Protein AF-A0A2W4M561-F1 (afdb_monomer_lite)

Structure 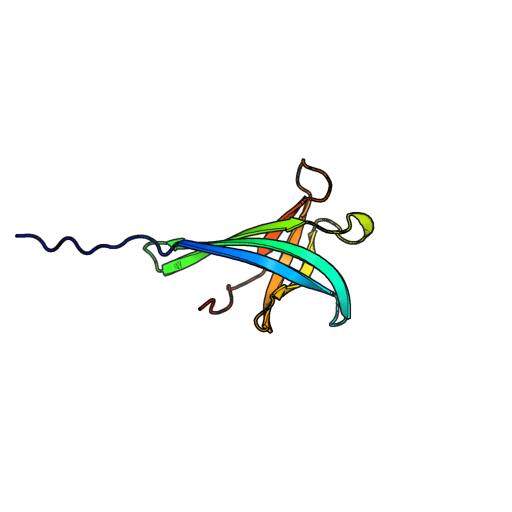(mmCIF, N/CA/C/O backbone):
data_AF-A0A2W4M561-F1
#
_entry.id   AF-A0A2W4M561-F1
#
loop_
_atom_site.group_PDB
_atom_site.id
_atom_site.type_symbol
_atom_site.label_atom_id
_atom_site.label_alt_id
_atom_site.label_comp_id
_atom_site.label_asym_id
_atom_site.label_entity_id
_atom_site.label_seq_id
_atom_site.pdbx_PDB_ins_code
_atom_site.Cartn_x
_atom_site.Cartn_y
_atom_site.Cartn_z
_atom_site.occupancy
_atom_site.B_iso_or_equiv
_atom_site.auth_seq_id
_atom_site.auth_comp_id
_atom_site.auth_asym_id
_atom_site.auth_atom_id
_atom_site.pdbx_PDB_model_num
ATOM 1 N N . MET A 1 1 ? 8.725 -11.057 44.180 1.00 35.22 1 MET A N 1
ATOM 2 C CA . MET A 1 1 ? 8.070 -11.647 42.993 1.00 35.22 1 MET A CA 1
ATOM 3 C C . MET A 1 1 ? 7.633 -10.486 42.104 1.00 35.22 1 MET A C 1
ATOM 5 O O . MET A 1 1 ? 6.619 -9.871 42.386 1.00 35.22 1 MET A O 1
ATOM 9 N N . ILE A 1 2 ? 8.470 -10.070 41.148 1.00 34.59 2 ILE A N 1
ATOM 10 C CA . ILE A 1 2 ? 8.172 -8.923 40.272 1.00 34.59 2 ILE A CA 1
ATOM 11 C C . ILE A 1 2 ? 7.424 -9.470 39.059 1.00 34.59 2 ILE A C 1
ATOM 13 O O . ILE A 1 2 ? 7.941 -10.342 38.357 1.00 34.59 2 ILE A O 1
ATOM 17 N N . ALA A 1 3 ? 6.192 -9.004 38.861 1.00 40.38 3 ALA A N 1
ATOM 18 C CA . ALA A 1 3 ? 5.370 -9.350 37.714 1.00 40.38 3 ALA A CA 1
ATOM 19 C C . ALA A 1 3 ? 6.131 -9.006 36.427 1.00 40.38 3 ALA A C 1
ATOM 21 O O . ALA A 1 3 ? 6.417 -7.843 36.149 1.00 40.38 3 ALA A O 1
ATOM 22 N N . ARG A 1 4 ? 6.481 -10.029 35.642 1.00 41.31 4 ARG A N 1
ATOM 23 C CA . ARG A 1 4 ? 6.990 -9.855 34.282 1.00 41.31 4 ARG A CA 1
ATOM 24 C C . ARG A 1 4 ? 5.826 -9.375 33.419 1.00 41.31 4 ARG A C 1
ATOM 26 O O . ARG A 1 4 ? 5.109 -10.184 32.836 1.00 41.31 4 ARG A O 1
ATOM 33 N N . GLN A 1 5 ? 5.607 -8.064 33.382 1.00 39.22 5 GLN A N 1
ATOM 34 C CA . GLN A 1 5 ? 4.738 -7.442 32.391 1.00 39.22 5 GLN A CA 1
ATOM 35 C C . GLN A 1 5 ? 5.354 -7.731 31.019 1.00 39.22 5 GLN A C 1
ATOM 37 O O . GLN A 1 5 ? 6.436 -7.259 30.677 1.00 39.22 5 GLN A O 1
ATOM 42 N N . ARG A 1 6 ? 4.693 -8.606 30.267 1.00 44.84 6 ARG A N 1
ATOM 43 C CA . ARG A 1 6 ? 5.075 -9.020 28.920 1.00 44.84 6 ARG A CA 1
ATOM 44 C C . ARG A 1 6 ? 4.760 -7.871 27.957 1.00 44.84 6 ARG A C 1
ATOM 46 O O . ARG A 1 6 ? 3.747 -7.905 27.272 1.00 44.84 6 ARG A O 1
ATOM 53 N N . LEU A 1 7 ? 5.590 -6.832 27.941 1.00 43.22 7 LEU A N 1
ATOM 54 C CA . LEU A 1 7 ? 5.527 -5.759 26.946 1.00 43.22 7 LEU A CA 1
ATOM 55 C C . LEU A 1 7 ? 6.311 -6.205 25.708 1.00 43.22 7 LEU A C 1
ATOM 57 O O . LEU A 1 7 ? 7.427 -5.762 25.460 1.00 43.22 7 LEU A O 1
ATOM 61 N N . SER A 1 8 ? 5.761 -7.165 24.967 1.00 49.62 8 SER A N 1
ATOM 62 C CA . SER A 1 8 ? 6.270 -7.465 23.629 1.00 49.62 8 SER A CA 1
ATOM 63 C C . SER A 1 8 ? 5.728 -6.403 22.664 1.00 49.62 8 SER A C 1
ATOM 65 O O . SER A 1 8 ? 4.517 -6.171 22.687 1.00 49.62 8 SER A O 1
ATOM 67 N N . PRO A 1 9 ? 6.565 -5.760 21.827 1.00 56.69 9 PRO A N 1
ATOM 68 C CA . PRO A 1 9 ? 6.071 -4.898 20.758 1.00 56.69 9 PRO A CA 1
ATOM 69 C C . PRO A 1 9 ? 5.101 -5.706 19.893 1.00 56.69 9 PRO A C 1
ATOM 71 O O . PRO A 1 9 ? 5.397 -6.837 19.501 1.00 56.69 9 PRO A O 1
ATOM 74 N N . ALA A 1 10 ? 3.913 -5.157 19.645 1.00 65.00 10 ALA A N 1
ATOM 75 C CA . ALA A 1 10 ? 2.950 -5.798 18.765 1.00 65.00 10 ALA A CA 1
ATOM 76 C C . ALA A 1 10 ? 3.505 -5.736 17.336 1.00 65.00 10 ALA A C 1
ATOM 78 O O . ALA A 1 10 ? 3.613 -4.652 16.756 1.00 65.00 10 ALA A O 1
ATOM 79 N N . PHE A 1 11 ? 3.899 -6.897 16.813 1.00 72.56 11 PHE A N 1
ATOM 80 C CA . PHE A 1 11 ? 4.320 -7.093 15.431 1.00 72.56 11 PHE A CA 1
ATOM 81 C C . PHE A 1 11 ? 3.176 -7.730 14.651 1.00 72.56 11 PHE A C 1
ATOM 83 O O . PHE A 1 11 ? 2.665 -8.784 15.038 1.00 72.56 11 PHE A O 1
ATOM 90 N N . HIS A 1 12 ? 2.801 -7.107 13.539 1.00 75.12 12 HIS A N 1
ATOM 91 C CA . HIS A 1 12 ? 1.814 -7.665 12.627 1.00 75.12 12 HIS A CA 1
ATOM 92 C C . HIS A 1 12 ? 2.332 -7.619 11.194 1.00 75.12 12 HIS A C 1
ATOM 94 O O . HIS A 1 12 ? 2.630 -6.544 10.677 1.00 75.12 12 HIS A O 1
ATOM 100 N N . CYS A 1 13 ? 2.390 -8.785 10.552 1.00 80.19 13 CYS A N 1
ATOM 101 C CA . CYS A 1 13 ? 2.687 -8.913 9.132 1.00 80.19 13 CYS A CA 1
ATOM 102 C C . CYS A 1 13 ? 1.386 -9.135 8.350 1.00 80.19 13 CYS A C 1
ATOM 104 O O . CYS A 1 13 ? 0.588 -10.014 8.686 1.00 80.19 13 CYS A O 1
ATOM 106 N N . TYR A 1 14 ? 1.178 -8.336 7.309 1.00 81.50 14 TYR A N 1
ATOM 107 C CA . TYR A 1 14 ? 0.046 -8.419 6.398 1.00 81.50 14 TYR A CA 1
ATOM 108 C C . TYR A 1 14 ? 0.557 -8.625 4.985 1.00 81.50 14 TYR A C 1
ATOM 110 O O . TYR A 1 14 ? 1.204 -7.750 4.416 1.00 81.50 14 TYR A O 1
ATOM 118 N N . GLU A 1 15 ? 0.183 -9.743 4.386 1.00 87.94 15 GLU A N 1
ATOM 119 C CA . GLU A 1 15 ? 0.485 -10.038 2.993 1.00 87.94 15 GLU A CA 1
ATOM 120 C C . GLU A 1 15 ? -0.811 -10.203 2.208 1.00 87.94 15 GLU A C 1
ATOM 122 O O . GLU A 1 15 ? -1.833 -10.669 2.726 1.00 87.94 15 GLU A O 1
ATOM 127 N N . GLY A 1 16 ? -0.805 -9.784 0.948 1.00 89.19 16 GLY A N 1
ATOM 128 C CA . GLY A 1 16 ? -1.983 -9.944 0.113 1.00 89.19 16 GLY A CA 1
ATOM 129 C C . GLY A 1 16 ? -1.910 -9.203 -1.204 1.00 89.19 16 GLY A C 1
ATOM 130 O O . GLY A 1 16 ? -0.860 -8.747 -1.637 1.00 89.19 16 GLY A O 1
ATOM 131 N N . ARG A 1 17 ? -3.070 -9.093 -1.853 1.00 91.19 17 ARG A N 1
ATOM 132 C CA . ARG A 1 17 ? -3.246 -8.276 -3.054 1.00 91.19 17 ARG A CA 1
ATOM 133 C C . ARG A 1 17 ? -3.994 -7.004 -2.700 1.00 91.19 17 ARG A C 1
ATOM 135 O O . ARG A 1 17 ? -4.998 -7.066 -1.990 1.00 91.19 17 ARG A O 1
ATOM 142 N N . GLY A 1 18 ? -3.512 -5.881 -3.204 1.00 90.25 18 GLY A N 1
ATOM 143 C CA . GLY A 1 18 ? -4.108 -4.567 -3.039 1.00 90.25 18 GLY A CA 1
ATOM 144 C C . GLY A 1 18 ? -4.287 -3.864 -4.376 1.00 90.25 18 GLY A C 1
ATOM 145 O O . GLY A 1 18 ? -3.876 -4.357 -5.429 1.00 90.25 18 GLY A O 1
ATOM 146 N N . GLN A 1 19 ? -4.915 -2.702 -4.319 1.00 91.75 19 GLN A N 1
ATOM 147 C CA . GLN A 1 19 ? -5.062 -1.802 -5.453 1.00 91.75 19 GLN A CA 1
ATOM 148 C C . GLN A 1 19 ? -4.323 -0.514 -5.136 1.00 91.75 19 GLN A C 1
ATOM 150 O O . GLN A 1 19 ? -4.492 0.034 -4.049 1.00 91.75 19 GLN A O 1
ATOM 155 N N . LEU A 1 20 ? -3.531 -0.025 -6.079 1.00 89.94 20 LEU A N 1
ATOM 156 C CA . LEU A 1 20 ? -3.032 1.339 -6.036 1.00 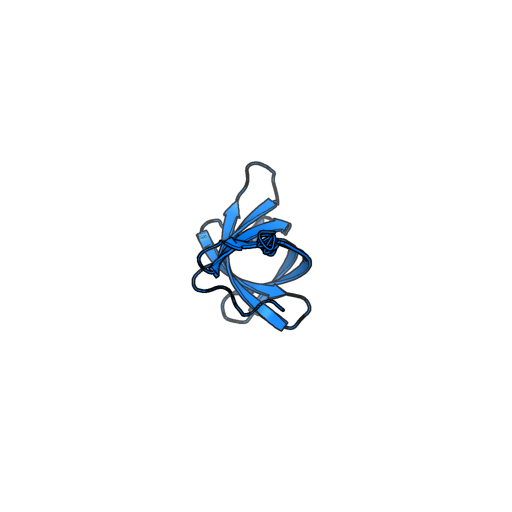89.94 20 LEU A CA 1
ATOM 157 C C . LEU A 1 20 ? -4.026 2.230 -6.753 1.00 89.94 20 LEU A C 1
ATOM 159 O O . LEU A 1 20 ? -4.455 1.924 -7.870 1.00 89.94 20 LEU A O 1
ATOM 163 N N . LEU A 1 21 ? -4.396 3.314 -6.087 1.00 90.88 21 LEU A N 1
ATOM 164 C CA . LEU A 1 21 ? -5.268 4.327 -6.635 1.00 90.88 21 LEU A CA 1
ATOM 165 C C . LEU A 1 21 ? -4.527 5.650 -6.759 1.00 90.88 21 LEU A C 1
ATOM 167 O O . LEU A 1 21 ? -3.779 6.043 -5.862 1.00 90.88 21 LEU A O 1
ATOM 171 N N . GLN A 1 22 ? -4.805 6.359 -7.844 1.00 88.25 22 GLN A N 1
ATOM 172 C CA . GLN A 1 22 ? -4.377 7.732 -8.068 1.00 88.25 22 GLN A CA 1
ATOM 173 C C . GLN A 1 22 ? -5.614 8.538 -8.456 1.00 88.25 22 GLN A C 1
ATOM 175 O O . GLN A 1 22 ? -6.378 8.119 -9.325 1.00 88.25 22 GLN A O 1
ATOM 180 N N . ASN A 1 23 ? -5.868 9.654 -7.767 1.00 87.69 23 ASN A N 1
ATOM 181 C CA . ASN A 1 23 ? -7.071 10.475 -7.972 1.00 87.69 23 ASN A CA 1
ATOM 182 C C . ASN A 1 23 ? -8.393 9.672 -7.915 1.00 87.69 23 ASN A C 1
ATOM 184 O O . ASN A 1 23 ? -9.341 9.961 -8.635 1.00 87.69 23 ASN A O 1
ATOM 188 N N . GLY A 1 24 ? -8.449 8.627 -7.079 1.00 86.62 24 GLY A N 1
ATOM 189 C CA . GLY A 1 24 ? -9.630 7.769 -6.912 1.00 86.62 24 GLY A CA 1
ATOM 190 C C . GLY A 1 24 ? -9.801 6.658 -7.957 1.00 86.62 24 GLY A C 1
ATOM 191 O O . GLY A 1 24 ? -10.686 5.818 -7.792 1.00 86.62 24 GLY A O 1
ATOM 192 N N . LEU A 1 25 ? -8.945 6.592 -8.979 1.00 89.81 25 LEU A N 1
ATOM 193 C CA . LEU A 1 25 ? -8.971 5.550 -10.008 1.00 89.81 25 LEU A CA 1
ATOM 194 C C . LEU A 1 25 ? -7.957 4.453 -9.700 1.00 89.81 25 LEU A C 1
ATOM 196 O O . LEU A 1 25 ? -6.837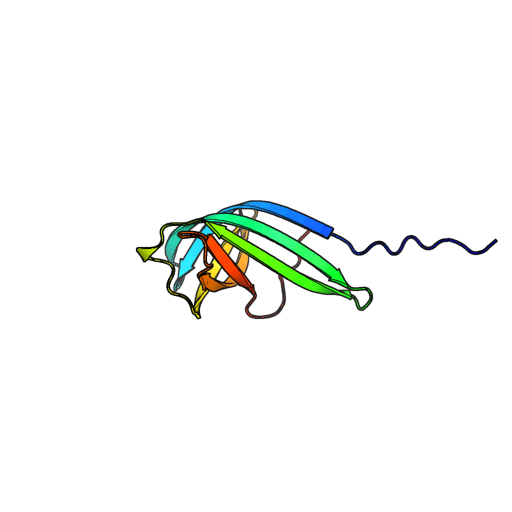 4.748 -9.294 1.00 89.81 25 LEU A O 1
ATOM 200 N N . VAL A 1 26 ? -8.336 3.190 -9.914 1.00 90.56 26 VAL A N 1
ATOM 201 C CA . VAL A 1 26 ? -7.414 2.052 -9.786 1.00 90.56 26 VAL A CA 1
ATOM 202 C C . VAL A 1 26 ? -6.425 2.091 -10.945 1.00 90.56 26 VAL A C 1
ATOM 204 O O . VAL A 1 26 ? -6.819 1.909 -12.094 1.00 90.56 26 VAL A O 1
ATOM 207 N N . VAL A 1 27 ? -5.148 2.308 -10.635 1.00 89.25 27 VAL A N 1
ATOM 208 C CA . VAL A 1 27 ? -4.068 2.357 -11.632 1.00 89.25 27 VAL A CA 1
ATOM 209 C C . VAL A 1 27 ? -3.312 1.038 -11.721 1.00 89.25 27 VAL A C 1
ATOM 211 O O . VAL A 1 27 ? -2.877 0.660 -12.800 1.00 89.25 27 VAL A O 1
ATOM 214 N N . ALA A 1 28 ? -3.196 0.293 -10.617 1.00 88.00 28 ALA A N 1
ATOM 215 C CA . ALA A 1 28 ? -2.519 -1.000 -10.606 1.00 88.00 28 ALA A CA 1
ATOM 216 C C . ALA A 1 28 ? -3.100 -1.947 -9.553 1.00 88.00 28 ALA A C 1
ATOM 218 O O . ALA A 1 28 ? -3.587 -1.525 -8.503 1.00 88.00 28 ALA A O 1
ATOM 219 N N . THR A 1 29 ? -2.985 -3.248 -9.817 1.00 89.81 29 THR A N 1
ATOM 220 C CA . THR A 1 29 ? -3.104 -4.284 -8.784 1.00 89.81 29 THR A CA 1
ATOM 221 C C . THR A 1 29 ? -1.701 -4.693 -8.365 1.00 89.81 29 THR A C 1
ATOM 223 O O . THR A 1 29 ? -0.868 -4.985 -9.222 1.00 89.81 29 THR A O 1
ATOM 226 N N . VAL A 1 30 ? -1.446 -4.714 -7.060 1.00 88.81 30 VAL A N 1
ATOM 227 C CA . VAL A 1 30 ? -0.132 -5.035 -6.494 1.00 88.81 30 VAL A CA 1
ATOM 228 C C . VAL A 1 30 ? -0.239 -6.163 -5.488 1.00 88.81 30 VAL A C 1
ATOM 230 O O . VAL A 1 30 ? -1.268 -6.325 -4.827 1.00 88.81 30 VAL A O 1
ATOM 233 N N . THR A 1 31 ? 0.831 -6.930 -5.348 1.00 91.19 31 THR A N 1
ATOM 234 C CA . THR A 1 31 ? 1.030 -7.769 -4.166 1.00 91.19 31 THR A CA 1
ATOM 235 C C . THR A 1 31 ? 1.741 -6.920 -3.122 1.00 91.19 31 THR A C 1
ATOM 237 O O . THR A 1 31 ? 2.644 -6.171 -3.474 1.00 91.19 31 THR A O 1
ATOM 240 N N . TYR A 1 32 ? 1.331 -6.990 -1.862 1.00 88.12 32 TYR A N 1
ATOM 241 C CA . TYR A 1 32 ? 1.953 -6.243 -0.775 1.00 88.12 32 TYR A CA 1
ATOM 242 C C . TYR A 1 32 ? 2.399 -7.178 0.341 1.00 88.12 32 TYR A C 1
ATOM 244 O O . TYR A 1 32 ? 1.759 -8.202 0.594 1.00 88.12 32 TYR A O 1
ATOM 252 N N . ARG A 1 33 ? 3.446 -6.755 1.044 1.00 88.56 33 ARG A N 1
ATOM 253 C CA . ARG A 1 33 ? 3.851 -7.230 2.363 1.00 88.56 33 ARG A CA 1
ATOM 254 C C . ARG A 1 33 ? 4.054 -6.008 3.248 1.00 88.56 33 ARG A C 1
ATOM 256 O O . ARG A 1 33 ? 4.880 -5.160 2.937 1.00 88.56 33 ARG A O 1
ATOM 263 N N . LEU A 1 34 ? 3.273 -5.898 4.312 1.00 86.06 34 LEU A N 1
ATOM 264 C CA . LEU A 1 34 ? 3.276 -4.780 5.247 1.00 86.06 34 LEU A CA 1
ATOM 265 C C . LEU A 1 34 ? 3.580 -5.299 6.648 1.00 86.06 34 LEU A C 1
ATOM 267 O O . LEU A 1 34 ? 2.874 -6.165 7.155 1.00 86.06 34 LEU A O 1
ATOM 271 N N . GLU A 1 35 ? 4.589 -4.738 7.285 1.00 85.25 35 GLU A N 1
ATOM 272 C CA . GLU A 1 35 ? 5.019 -5.050 8.638 1.00 85.25 35 GLU A CA 1
ATOM 273 C C . GLU A 1 35 ? 4.784 -3.827 9.523 1.00 85.25 35 GLU A C 1
ATOM 275 O O . GLU A 1 35 ? 5.342 -2.750 9.306 1.00 85.25 35 GLU A O 1
ATOM 280 N N . VAL A 1 36 ? 3.908 -3.985 10.512 1.00 81.62 36 VAL A N 1
ATOM 281 C CA . VAL A 1 36 ? 3.559 -2.931 11.463 1.00 81.62 36 VAL A CA 1
ATOM 282 C C . VAL A 1 36 ? 4.207 -3.249 12.796 1.00 81.62 36 VAL A C 1
ATOM 284 O O . VAL A 1 36 ? 3.958 -4.306 13.381 1.00 81.62 36 VAL A O 1
ATOM 287 N N . TRP A 1 37 ? 4.983 -2.296 13.287 1.00 79.31 37 TRP A N 1
ATOM 288 C CA . TRP A 1 37 ? 5.667 -2.343 14.567 1.00 79.31 37 TRP A CA 1
ATOM 289 C C . TRP A 1 37 ? 5.048 -1.302 15.483 1.00 79.31 37 TRP A C 1
ATOM 291 O O . TRP A 1 37 ? 4.897 -0.150 15.084 1.00 79.31 37 TRP A O 1
ATOM 301 N N . THR A 1 38 ? 4.693 -1.685 16.707 1.00 78.25 38 THR A N 1
ATOM 302 C CA . THR A 1 38 ? 4.298 -0.716 17.739 1.00 78.25 38 THR A CA 1
ATOM 303 C C . THR A 1 38 ? 5.427 -0.586 18.752 1.00 78.25 38 THR A C 1
ATOM 305 O O . THR A 1 38 ? 5.745 -1.555 19.446 1.00 78.25 38 THR A O 1
ATOM 308 N N . GLY A 1 39 ? 6.046 0.594 18.799 1.00 69.81 39 GLY A N 1
ATOM 309 C CA . GLY A 1 39 ? 7.081 0.955 19.762 1.00 69.81 39 GLY A CA 1
ATOM 310 C C . GLY A 1 39 ? 6.553 1.008 21.197 1.00 69.81 39 GLY A C 1
ATOM 311 O O . GLY A 1 39 ? 5.346 0.994 21.442 1.00 69.81 39 GLY A O 1
ATOM 312 N N . MET A 1 40 ? 7.468 1.064 22.170 1.00 71.00 40 MET A N 1
ATOM 313 C CA . MET A 1 40 ? 7.113 1.135 23.598 1.00 71.00 40 MET A CA 1
ATOM 314 C C . MET A 1 40 ? 6.416 2.449 23.983 1.00 71.00 40 MET A C 1
ATOM 316 O O . MET A 1 40 ? 5.695 2.495 24.974 1.00 71.00 40 MET A O 1
ATOM 320 N N . ASP A 1 41 ? 6.610 3.497 23.187 1.00 77.31 41 ASP A N 1
ATOM 321 C CA . ASP A 1 41 ? 5.936 4.796 23.265 1.00 77.31 41 ASP A CA 1
ATOM 322 C C . ASP A 1 41 ? 4.545 4.797 22.599 1.00 77.31 41 ASP A C 1
ATOM 324 O O . ASP A 1 41 ? 3.848 5.811 22.598 1.00 77.31 41 ASP A O 1
ATOM 328 N N . GLY A 1 42 ? 4.125 3.661 22.034 1.00 70.94 42 GLY A N 1
ATOM 329 C CA . GLY A 1 42 ? 2.876 3.525 21.292 1.00 70.94 42 GLY A CA 1
ATOM 330 C C . GLY A 1 42 ? 2.951 4.041 19.853 1.00 70.94 42 GLY A C 1
ATOM 331 O O . GLY A 1 42 ? 1.942 3.966 19.142 1.00 70.94 42 GLY A O 1
ATOM 332 N N . GLN A 1 43 ? 4.113 4.524 19.392 1.00 74.38 43 GLN A N 1
AT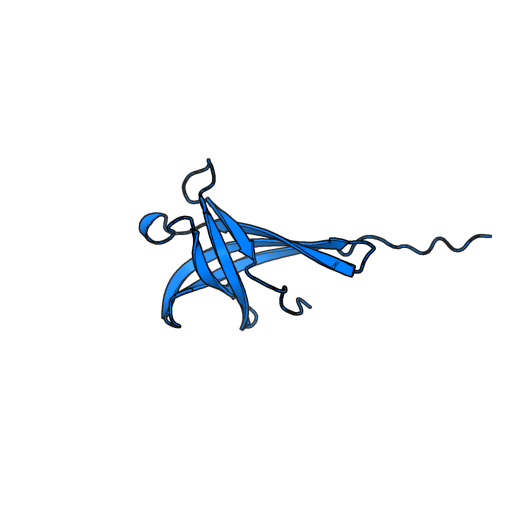OM 333 C CA . GLN A 1 43 ? 4.287 4.939 18.005 1.00 74.38 43 GLN A CA 1
ATOM 334 C C . GLN A 1 43 ? 4.228 3.712 17.091 1.00 74.38 43 GLN A C 1
ATOM 336 O O . GLN A 1 43 ? 4.872 2.692 17.337 1.00 74.38 43 GLN A O 1
ATOM 341 N N . LYS A 1 44 ? 3.435 3.803 16.020 1.00 74.31 44 LYS A N 1
ATOM 342 C CA . LYS A 1 44 ? 3.349 2.751 15.007 1.00 74.31 44 LYS A CA 1
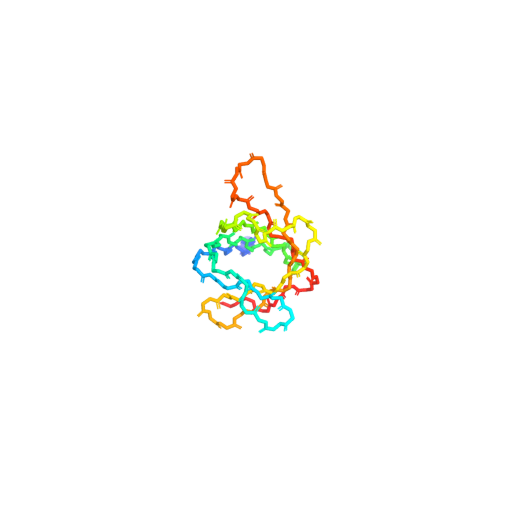ATOM 343 C C . LYS A 1 44 ? 4.257 3.084 13.832 1.00 74.31 44 LYS A C 1
ATOM 345 O O . LYS A 1 44 ? 4.079 4.123 13.201 1.00 74.31 44 LYS A O 1
ATOM 350 N N . THR A 1 45 ? 5.154 2.167 13.505 1.00 77.62 45 THR A N 1
ATOM 351 C CA . THR A 1 45 ? 6.005 2.224 12.317 1.00 77.62 45 THR A CA 1
ATOM 352 C C . THR A 1 45 ? 5.511 1.193 11.317 1.00 77.62 45 THR A C 1
ATOM 354 O O . THR A 1 45 ? 5.270 0.041 11.678 1.00 77.62 45 THR A O 1
ATOM 357 N N . LEU A 1 46 ? 5.345 1.603 10.063 1.00 80.44 46 LEU A N 1
ATOM 358 C CA . LEU A 1 46 ? 5.029 0.706 8.959 1.00 80.44 46 LEU A CA 1
ATOM 359 C C . LEU A 1 46 ? 6.260 0.584 8.077 1.00 80.44 46 LEU A C 1
ATOM 361 O O . LEU A 1 46 ? 6.747 1.587 7.562 1.00 80.44 46 LEU A O 1
ATOM 365 N N . LEU A 1 47 ? 6.703 -0.647 7.879 1.00 81.31 47 LEU A N 1
ATOM 366 C CA . LEU A 1 47 ? 7.624 -1.015 6.819 1.00 81.31 47 LEU A CA 1
ATOM 367 C C . LEU A 1 47 ? 6.830 -1.829 5.815 1.00 81.31 47 LEU A C 1
ATOM 369 O O . LEU A 1 47 ? 6.069 -2.716 6.194 1.00 81.31 47 LEU A O 1
ATOM 373 N N . GLY A 1 48 ? 6.940 -1.512 4.537 1.00 84.44 48 GLY A N 1
ATOM 374 C CA . GLY A 1 48 ? 6.141 -2.193 3.539 1.00 84.44 48 GLY A CA 1
ATOM 375 C C . GLY A 1 48 ? 6.871 -2.330 2.231 1.00 84.44 48 GLY A C 1
ATOM 376 O O . GLY A 1 48 ? 7.666 -1.476 1.866 1.00 84.44 48 GLY A O 1
ATOM 377 N N . MET A 1 49 ? 6.567 -3.399 1.514 1.00 88.25 49 MET A N 1
ATOM 378 C CA . MET A 1 49 ? 6.991 -3.584 0.140 1.00 88.25 49 MET A CA 1
ATOM 379 C C . MET A 1 49 ? 5.786 -3.956 -0.709 1.00 88.25 49 MET A C 1
ATOM 381 O O . MET A 1 49 ? 4.900 -4.699 -0.274 1.00 88.25 49 MET A O 1
ATOM 385 N N . VAL A 1 50 ? 5.753 -3.445 -1.930 1.00 88.12 50 VAL A N 1
ATOM 386 C CA . VAL A 1 50 ? 4.793 -3.843 -2.953 1.00 88.12 50 VAL A CA 1
ATOM 387 C C . VAL A 1 50 ? 5.521 -4.314 -4.193 1.00 88.12 50 VAL A C 1
ATOM 389 O O . VAL A 1 50 ? 6.555 -3.773 -4.572 1.00 88.12 50 VAL A O 1
ATOM 392 N N . GLN A 1 51 ? 4.934 -5.309 -4.840 1.00 86.94 51 GLN A N 1
ATOM 393 C CA . GLN A 1 51 ? 5.358 -5.806 -6.133 1.00 86.94 51 GLN A CA 1
ATOM 394 C C . GLN A 1 51 ? 4.258 -5.530 -7.155 1.00 86.94 51 GLN A C 1
ATOM 396 O O . GLN A 1 51 ? 3.088 -5.869 -6.935 1.00 86.94 51 GLN A O 1
ATOM 401 N N . GLY A 1 52 ? 4.622 -4.913 -8.275 1.00 82.81 52 GLY A N 1
ATOM 402 C CA . GLY A 1 52 ? 3.654 -4.480 -9.275 1.00 82.81 52 GLY A CA 1
ATOM 403 C C . GLY A 1 52 ? 4.274 -4.066 -10.609 1.00 82.81 52 GLY A C 1
ATOM 404 O O . GLY A 1 52 ? 5.494 -4.098 -10.768 1.00 82.81 52 GLY A O 1
ATOM 405 N N . PRO A 1 53 ? 3.433 -3.692 -11.588 1.00 74.12 53 PRO A N 1
ATOM 406 C CA . PRO A 1 53 ? 3.887 -3.270 -12.909 1.00 74.12 53 PRO A CA 1
ATOM 407 C C . PRO A 1 53 ? 4.779 -2.027 -12.820 1.00 74.12 53 PRO A C 1
ATOM 409 O O . PRO A 1 53 ? 4.328 -0.955 -12.421 1.00 74.12 53 PRO A O 1
ATOM 412 N N . SER A 1 54 ? 6.037 -2.163 -13.237 1.00 66.00 54 SER A N 1
ATOM 413 C CA . SER A 1 54 ? 7.068 -1.138 -13.048 1.00 66.00 54 SER A CA 1
ATOM 414 C C . SER A 1 54 ? 6.822 0.171 -13.803 1.00 66.00 54 SER A C 1
ATOM 416 O O . SER A 1 54 ? 7.273 1.226 -13.368 1.00 66.00 54 SER A O 1
ATOM 418 N N . TYR A 1 55 ? 6.060 0.128 -14.899 1.00 64.31 55 TYR A N 1
ATOM 419 C CA . TYR A 1 55 ? 5.774 1.289 -15.748 1.00 64.31 55 TYR A CA 1
ATOM 420 C C . TYR A 1 55 ? 4.778 2.293 -15.138 1.00 64.31 55 TYR A C 1
ATOM 422 O O . TYR A 1 55 ? 4.656 3.404 -15.643 1.00 64.31 55 TYR A O 1
ATOM 430 N N . LEU A 1 56 ? 4.067 1.924 -14.066 1.00 62.56 56 LEU A N 1
ATOM 431 C CA . LEU A 1 56 ? 3.099 2.798 -13.380 1.00 62.56 56 LEU A CA 1
ATOM 432 C C . LEU A 1 56 ? 3.635 3.372 -12.067 1.00 62.56 56 LEU A C 1
ATOM 434 O O . LEU A 1 56 ? 3.089 4.337 -11.532 1.00 62.56 56 LEU A O 1
ATOM 438 N N . LEU A 1 57 ? 4.692 2.773 -11.527 1.00 65.31 57 LEU A N 1
ATOM 439 C CA . LEU A 1 57 ? 5.165 3.028 -10.175 1.00 65.31 57 LEU A CA 1
ATOM 440 C C . LEU A 1 57 ? 6.363 3.970 -10.249 1.00 65.31 57 LEU A C 1
ATOM 442 O O . LEU A 1 57 ? 7.521 3.561 -10.201 1.00 65.31 57 LEU A O 1
ATOM 446 N N . THR A 1 58 ? 6.060 5.256 -10.425 1.00 68.88 58 THR A N 1
ATOM 447 C CA . THR A 1 58 ? 7.077 6.311 -10.414 1.00 68.88 58 THR A CA 1
ATOM 448 C C . THR A 1 58 ? 7.470 6.611 -8.970 1.00 68.88 58 THR A C 1
ATOM 450 O O . THR A 1 58 ? 6.619 6.986 -8.158 1.00 68.88 58 THR A O 1
ATOM 453 N N . THR A 1 59 ? 8.758 6.460 -8.652 1.00 73.81 59 THR A N 1
ATOM 454 C CA . THR A 1 59 ? 9.308 6.773 -7.326 1.00 73.81 59 THR A CA 1
ATOM 455 C C . THR A 1 59 ? 8.927 8.186 -6.895 1.00 73.81 59 THR A C 1
ATOM 457 O O . THR A 1 59 ? 9.051 9.132 -7.671 1.00 73.81 59 THR A O 1
ATOM 460 N N . GLY A 1 60 ? 8.454 8.332 -5.658 1.00 75.56 60 GLY A N 1
ATOM 461 C CA . GLY A 1 60 ? 8.046 9.624 -5.098 1.00 75.56 60 GLY A CA 1
ATOM 462 C C . GLY A 1 60 ? 6.624 10.061 -5.462 1.00 75.56 60 GLY A C 1
ATOM 463 O O . GLY A 1 60 ? 6.163 11.083 -4.961 1.00 75.56 60 GLY A O 1
ATOM 464 N N . THR A 1 61 ? 5.895 9.287 -6.272 1.00 82.44 61 THR A N 1
ATOM 465 C CA . THR A 1 61 ? 4.464 9.533 -6.503 1.00 82.44 61 THR A CA 1
ATOM 466 C C . THR A 1 61 ? 3.645 9.013 -5.327 1.00 82.44 61 THR A C 1
ATOM 468 O O . THR A 1 61 ? 3.862 7.899 -4.845 1.00 82.44 61 THR A O 1
ATOM 471 N N . THR A 1 62 ? 2.693 9.824 -4.867 1.00 87.69 62 THR A N 1
ATOM 472 C CA . THR A 1 62 ? 1.748 9.438 -3.817 1.00 87.69 62 THR A CA 1
ATOM 473 C C . THR A 1 62 ? 0.596 8.643 -4.413 1.00 87.69 62 THR A C 1
ATOM 475 O O . THR A 1 62 ? -0.076 9.089 -5.344 1.00 87.69 62 THR A O 1
ATOM 478 N N . PHE A 1 63 ? 0.329 7.490 -3.819 1.00 88.25 63 PHE A N 1
ATOM 479 C CA . PHE A 1 63 ? -0.779 6.611 -4.144 1.00 88.25 63 PHE A CA 1
ATOM 480 C C . PHE A 1 63 ? -1.629 6.352 -2.903 1.00 88.25 63 PHE A C 1
ATOM 482 O O . PHE A 1 63 ? -1.178 6.490 -1.764 1.00 88.25 63 PHE A O 1
ATOM 489 N N . VAL A 1 64 ? -2.860 5.909 -3.133 1.00 90.06 64 VAL A N 1
ATOM 490 C CA . VAL A 1 64 ? -3.662 5.260 -2.097 1.00 90.06 64 VAL A CA 1
ATOM 491 C C . VAL A 1 64 ? -3.582 3.756 -2.306 1.00 90.06 64 VAL A C 1
ATOM 493 O O . VAL A 1 64 ? -4.126 3.230 -3.276 1.00 90.06 64 VAL A O 1
ATOM 496 N N . LEU A 1 65 ? -2.921 3.052 -1.392 1.00 88.88 65 LEU A N 1
ATOM 497 C CA . LEU A 1 65 ? -2.905 1.597 -1.354 1.00 88.88 65 LEU A CA 1
ATOM 498 C C . LEU A 1 65 ? -4.151 1.094 -0.622 1.00 88.88 65 LEU A C 1
ATOM 500 O O . LEU A 1 65 ? -4.278 1.219 0.597 1.00 88.88 65 LEU A O 1
ATOM 504 N N . ARG A 1 66 ? -5.083 0.507 -1.370 1.00 89.94 66 ARG A N 1
ATOM 505 C CA . ARG A 1 66 ? -6.278 -0.155 -0.843 1.00 89.94 66 ARG A CA 1
ATOM 506 C C . ARG A 1 66 ? -6.003 -1.640 -0.619 1.00 89.94 66 ARG A C 1
ATOM 508 O O . ARG A 1 66 ? -5.716 -2.377 -1.562 1.00 89.94 66 ARG A O 1
ATOM 515 N N . LEU A 1 67 ? -6.140 -2.084 0.625 1.00 86.06 67 LEU A N 1
ATOM 516 C CA . LEU A 1 67 ? -5.959 -3.470 1.061 1.00 86.06 67 LEU A CA 1
ATOM 517 C C . LEU A 1 67 ? -7.288 -4.248 1.006 1.00 86.06 67 LEU A C 1
ATOM 519 O O . LEU A 1 67 ? -8.373 -3.662 0.991 1.00 86.06 67 LEU A O 1
ATOM 523 N N . ARG A 1 68 ? -7.222 -5.588 1.053 1.00 71.44 68 ARG A N 1
ATOM 524 C CA . ARG A 1 68 ? -8.376 -6.515 0.935 1.00 71.44 68 ARG A CA 1
ATOM 525 C C . ARG A 1 68 ? -9.512 -6.334 1.958 1.00 71.44 68 ARG A C 1
ATOM 527 O O . ARG A 1 68 ? -10.560 -6.945 1.795 1.00 71.44 68 ARG A O 1
ATOM 534 N N . LYS A 1 69 ? -9.333 -5.507 2.990 1.00 70.62 69 LYS A N 1
ATOM 535 C CA . LYS A 1 69 ? -10.327 -5.237 4.046 1.00 70.62 69 LYS A CA 1
ATOM 536 C C . LYS A 1 69 ? -10.893 -3.810 4.008 1.00 70.62 69 LYS A C 1
ATOM 538 O O . LYS A 1 69 ? -11.385 -3.322 5.017 1.00 70.62 69 LYS A O 1
ATOM 543 N N . GLY A 1 70 ? -10.759 -3.107 2.881 1.00 73.44 70 GLY A N 1
ATOM 544 C CA . GLY A 1 70 ? -11.202 -1.711 2.750 1.00 73.44 70 GLY A CA 1
ATOM 545 C C . GLY A 1 70 ? -10.303 -0.697 3.466 1.00 73.44 70 GLY A C 1
ATOM 546 O O . GLY A 1 70 ? -10.530 0.501 3.354 1.00 73.44 70 GLY A O 1
ATOM 547 N N . VAL A 1 71 ? -9.253 -1.164 4.150 1.00 82.62 71 VAL A N 1
ATOM 548 C CA . VAL A 1 71 ? -8.206 -0.310 4.712 1.00 82.62 71 VAL A CA 1
ATOM 549 C C . VAL A 1 71 ? -7.462 0.361 3.565 1.00 82.62 71 VAL A C 1
ATOM 551 O O . VAL A 1 71 ? -6.967 -0.312 2.660 1.00 82.62 71 VAL A O 1
ATOM 554 N N . THR A 1 72 ? -7.382 1.683 3.613 1.00 87.25 72 THR A N 1
ATOM 555 C CA . THR A 1 72 ? -6.617 2.494 2.669 1.00 87.25 72 THR A CA 1
ATOM 556 C C . THR A 1 72 ? -5.443 3.140 3.376 1.00 87.25 72 THR A C 1
ATOM 558 O O . THR A 1 72 ? -5.603 3.699 4.461 1.00 87.25 72 THR A O 1
ATOM 561 N N . LEU A 1 73 ? -4.280 3.090 2.744 1.00 86.56 73 LEU A N 1
ATOM 562 C CA . LEU A 1 73 ? -3.065 3.743 3.195 1.00 86.56 73 LEU A CA 1
ATOM 563 C C . LEU A 1 73 ? -2.651 4.770 2.144 1.00 86.56 73 LEU A C 1
ATOM 565 O O . LEU A 1 73 ? -2.462 4.412 0.985 1.00 86.56 73 LEU A O 1
ATOM 569 N N . ASN A 1 74 ? -2.480 6.025 2.545 1.00 89.06 74 ASN A N 1
ATOM 570 C CA . ASN A 1 74 ? -1.774 6.987 1.707 1.00 89.06 74 ASN A CA 1
ATOM 571 C C . ASN A 1 74 ? -0.283 6.687 1.815 1.00 89.06 74 ASN A C 1
ATOM 573 O O . ASN A 1 74 ? 0.258 6.652 2.922 1.00 89.06 74 ASN A O 1
ATOM 577 N N . CYS A 1 75 ? 0.372 6.440 0.690 1.00 88.00 75 CYS A N 1
ATOM 578 C CA . CYS A 1 75 ? 1.781 6.087 0.673 1.00 88.00 75 CYS A CA 1
ATOM 579 C C . CYS A 1 75 ? 2.476 6.609 -0.576 1.00 88.00 75 CYS A C 1
ATOM 581 O O . CYS A 1 75 ? 1.885 6.654 -1.654 1.00 88.00 75 CYS A O 1
ATOM 583 N N . THR A 1 76 ? 3.749 6.945 -0.447 1.00 89.31 76 THR A N 1
ATOM 584 C CA . THR A 1 76 ? 4.649 7.049 -1.589 1.00 89.31 76 THR A CA 1
ATOM 585 C C . THR A 1 76 ? 5.339 5.712 -1.801 1.00 89.31 76 THR A C 1
ATOM 587 O O . THR A 1 76 ? 5.522 4.927 -0.869 1.00 89.31 76 THR A O 1
ATOM 590 N N . LEU A 1 77 ? 5.681 5.433 -3.054 1.00 87.50 77 LEU A N 1
ATOM 591 C CA . LEU A 1 77 ? 6.461 4.258 -3.409 1.00 87.50 77 LEU A CA 1
ATOM 592 C C . LEU A 1 77 ? 7.888 4.674 -3.734 1.00 87.50 77 LEU A C 1
ATOM 594 O O . LEU A 1 77 ? 8.099 5.669 -4.434 1.00 87.50 77 LEU A O 1
ATOM 598 N N . GLN A 1 78 ? 8.856 3.911 -3.243 1.00 87.06 78 GLN A N 1
ATOM 599 C CA . GLN A 1 78 ? 10.267 4.095 -3.552 1.00 87.06 78 GLN A CA 1
ATOM 600 C C . GLN A 1 78 ? 10.811 2.846 -4.236 1.00 87.06 78 GLN A C 1
ATOM 602 O O . GLN A 1 78 ? 10.732 1.753 -3.685 1.00 87.06 78 GLN A O 1
ATOM 607 N N . ALA A 1 79 ? 11.335 2.996 -5.456 1.00 84.00 79 ALA A N 1
ATOM 608 C CA . ALA A 1 79 ? 11.939 1.879 -6.175 1.00 84.00 79 ALA A CA 1
ATOM 609 C C . ALA A 1 79 ? 13.091 1.267 -5.369 1.00 84.00 79 ALA A C 1
ATOM 611 O O . ALA A 1 79 ? 13.949 1.985 -4.846 1.00 84.00 79 ALA A O 1
ATOM 612 N N . MET A 1 80 ? 13.102 -0.061 -5.298 1.00 83.31 80 MET A N 1
ATOM 613 C CA . MET A 1 80 ? 14.167 -0.829 -4.666 1.00 83.31 80 MET A CA 1
ATOM 614 C C . MET A 1 80 ? 15.211 -1.269 -5.706 1.00 83.31 80 MET A C 1
ATOM 616 O O . MET A 1 80 ? 14.933 -1.238 -6.907 1.00 83.31 80 MET A O 1
ATOM 620 N N . PRO A 1 81 ? 16.411 -1.705 -5.273 1.00 82.31 81 PRO A N 1
ATOM 621 C CA . PRO A 1 81 ? 17.408 -2.278 -6.180 1.00 82.31 81 PRO A CA 1
ATOM 622 C C . PRO A 1 81 ? 16.907 -3.510 -6.950 1.00 82.31 81 PRO A C 1
ATOM 624 O O . PRO A 1 81 ? 17.391 -3.774 -8.046 1.00 82.31 81 PRO A O 1
ATOM 627 N N . ASP A 1 82 ? 15.951 -4.255 -6.383 1.00 79.06 82 ASP A N 1
ATOM 628 C CA . ASP A 1 82 ? 15.304 -5.391 -7.041 1.00 79.06 82 ASP A CA 1
ATOM 629 C C . ASP A 1 82 ? 14.170 -4.905 -7.973 1.00 79.06 82 ASP A C 1
ATOM 631 O O . ASP A 1 82 ? 13.208 -4.284 -7.499 1.00 79.06 82 ASP A O 1
ATOM 635 N N . PRO A 1 83 ? 14.249 -5.146 -9.297 1.00 75.94 83 PRO A N 1
ATOM 636 C CA . PRO A 1 83 ? 13.262 -4.654 -10.248 1.00 75.94 83 PRO A CA 1
ATOM 637 C C . PRO A 1 83 ? 11.838 -5.133 -9.946 1.00 75.94 83 PRO A C 1
ATOM 639 O O . PRO A 1 83 ? 11.562 -6.322 -9.807 1.00 75.94 83 PRO A O 1
ATOM 642 N N . GLY A 1 84 ? 10.895 -4.191 -9.927 1.00 77.31 84 GLY A N 1
ATOM 643 C CA . GLY A 1 84 ? 9.479 -4.484 -9.697 1.00 77.31 84 GLY A CA 1
ATOM 644 C C . GLY A 1 84 ? 9.080 -4.542 -8.223 1.00 77.31 84 GLY A C 1
ATOM 645 O O . GLY A 1 84 ? 7.884 -4.670 -7.952 1.00 77.31 84 GLY A O 1
ATOM 646 N N . TRP A 1 85 ? 10.035 -4.389 -7.301 1.00 84.69 85 TRP A N 1
ATOM 647 C CA . TRP A 1 85 ? 9.784 -4.166 -5.881 1.00 84.69 85 TRP A CA 1
ATOM 648 C C . TRP A 1 85 ? 9.899 -2.689 -5.520 1.00 84.69 85 TRP A C 1
ATOM 650 O O . TRP A 1 85 ? 10.794 -1.968 -5.968 1.00 84.69 85 TRP A O 1
ATOM 660 N N . TYR A 1 86 ? 8.970 -2.246 -4.682 1.00 86.62 86 TYR A N 1
ATOM 661 C CA . TYR A 1 86 ? 8.892 -0.875 -4.213 1.00 86.62 86 TYR A CA 1
ATOM 662 C C . TYR A 1 86 ? 8.666 -0.864 -2.715 1.00 86.62 86 TYR A C 1
ATOM 664 O O . TYR A 1 86 ? 7.767 -1.540 -2.219 1.00 86.62 86 TYR A O 1
ATOM 672 N N . GLU A 1 87 ? 9.437 -0.057 -2.005 1.00 88.38 87 GLU A N 1
ATOM 673 C CA . GLU A 1 87 ? 9.192 0.241 -0.606 1.00 88.38 87 GLU A CA 1
ATOM 674 C C . GLU A 1 87 ? 7.966 1.156 -0.478 1.00 88.38 87 GLU A C 1
ATOM 676 O O . GLU A 1 87 ? 7.774 2.086 -1.265 1.00 88.38 87 GLU A O 1
ATOM 681 N N . VAL A 1 88 ? 7.113 0.865 0.501 1.00 87.94 88 VAL A N 1
ATOM 682 C CA . VAL A 1 88 ? 5.903 1.618 0.828 1.00 87.94 88 VAL A CA 1
ATOM 683 C C . VAL A 1 88 ? 6.217 2.548 1.984 1.00 87.94 88 VAL A C 1
ATOM 685 O O . VAL A 1 88 ? 6.372 2.108 3.123 1.00 87.94 88 VAL A O 1
ATOM 688 N N . LEU A 1 89 ? 6.229 3.843 1.699 1.00 87.38 89 LEU A N 1
ATOM 689 C CA . LEU A 1 89 ? 6.451 4.880 2.692 1.00 87.38 89 LEU A CA 1
ATOM 690 C C . LEU A 1 89 ? 5.101 5.514 3.052 1.00 87.38 89 LEU A C 1
ATOM 692 O O . LEU A 1 89 ? 4.484 6.156 2.199 1.00 87.38 89 LEU A O 1
ATOM 696 N N . PRO A 1 90 ? 4.581 5.322 4.276 1.00 85.19 90 PRO A N 1
ATOM 697 C CA . PRO A 1 90 ? 3.307 5.910 4.671 1.00 85.19 90 PRO A CA 1
ATOM 698 C C . PRO A 1 90 ? 3.390 7.441 4.685 1.00 85.19 90 PRO A C 1
ATOM 700 O O . PRO A 1 90 ? 4.316 8.029 5.242 1.00 85.19 90 PRO A O 1
ATOM 703 N N . VAL A 1 91 ? 2.381 8.094 4.112 1.00 83.81 91 VAL A N 1
ATOM 704 C CA . VAL A 1 91 ? 2.223 9.550 4.144 1.00 83.81 91 VAL A CA 1
ATOM 705 C C . VAL A 1 91 ? 1.166 9.885 5.189 1.00 83.81 91 VAL A C 1
ATOM 707 O O . VAL A 1 91 ? -0.037 9.832 4.926 1.00 83.81 91 VAL A O 1
ATOM 710 N N . GLY A 1 92 ? 1.632 10.219 6.391 1.00 79.69 92 GLY A N 1
ATOM 711 C CA . GLY A 1 92 ? 0.784 10.584 7.523 1.00 79.69 92 GLY A CA 1
ATOM 712 C C . GLY A 1 92 ? 0.520 9.435 8.505 1.00 79.69 92 GLY A C 1
ATOM 713 O O . GLY A 1 92 ? 1.206 8.410 8.475 1.00 79.69 92 GLY A O 1
ATOM 714 N N . PRO A 1 93 ? -0.439 9.616 9.430 1.00 74.00 93 PRO A N 1
ATOM 715 C CA . PRO A 1 93 ? -0.711 8.635 10.469 1.00 74.00 93 PRO A CA 1
ATOM 716 C C . PRO A 1 93 ? -1.247 7.336 9.867 1.00 74.00 93 PRO A C 1
ATOM 718 O O . PRO A 1 93 ? -2.111 7.339 8.988 1.00 74.00 93 PRO A O 1
ATOM 721 N N . LEU A 1 94 ? -0.753 6.211 10.381 1.00 73.19 94 LEU A N 1
ATOM 722 C CA . LEU A 1 94 ? -1.241 4.901 9.976 1.00 73.19 94 LEU A CA 1
ATOM 723 C C . LEU A 1 94 ? -2.704 4.733 10.401 1.00 73.19 94 LEU A C 1
ATOM 725 O O . LEU A 1 94 ? -3.050 5.065 11.541 1.00 73.19 94 LEU A O 1
ATOM 729 N N . PRO A 1 95 ? -3.568 4.187 9.526 1.00 70.75 95 PRO A N 1
ATOM 730 C CA . PRO A 1 95 ? -4.938 3.892 9.906 1.00 70.75 95 PRO A CA 1
ATOM 731 C C . PRO A 1 95 ? -4.963 2.888 11.072 1.00 70.75 95 PRO A C 1
ATOM 733 O O . PRO A 1 95 ? -3.985 2.174 11.317 1.00 70.75 95 PRO A O 1
ATOM 736 N N . PRO A 1 96 ? -6.075 2.791 11.816 1.00 66.44 96 PRO A N 1
ATOM 737 C CA . PRO A 1 96 ? -6.248 1.745 12.812 1.00 66.44 96 PRO A CA 1
ATOM 738 C C . PRO A 1 96 ? -6.275 0.374 12.124 1.00 66.44 96 PRO A C 1
ATOM 740 O O . PRO A 1 96 ? -7.303 -0.078 11.628 1.00 66.44 96 PRO A O 1
ATOM 743 N N . ILE A 1 97 ? -5.119 -0.281 12.091 1.00 61.94 97 ILE A N 1
ATOM 744 C CA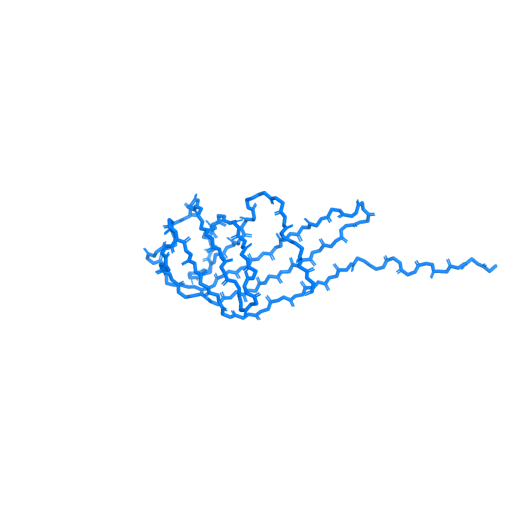 . ILE A 1 97 ? -4.966 -1.659 11.635 1.00 61.94 97 ILE A CA 1
ATOM 745 C C . ILE A 1 97 ? -5.359 -2.562 12.817 1.00 61.94 97 ILE A C 1
ATOM 747 O O . ILE A 1 97 ? -4.747 -2.462 13.884 1.00 61.94 97 ILE A O 1
ATOM 751 N N . ARG A 1 98 ? -6.429 -3.349 12.648 1.00 57.75 98 ARG A N 1
ATOM 752 C CA . ARG A 1 98 ? -6.972 -4.307 13.627 1.00 57.75 98 ARG A CA 1
ATOM 753 C C . ARG A 1 98 ? -6.823 -5.737 13.127 1.00 57.75 98 ARG A C 1
ATOM 755 O O . ARG A 1 98 ? -7.039 -5.956 11.909 1.00 57.75 98 ARG A O 1
#

Foldseek 3Di:
DDDPPPPDWDKDWDWDWWFWDDPRDGPWIWTKIWIWTQDPVRAIDIKMKIFTDQVRQDAPDWTWIQDPVRQTFTWGWHDDPDPRMTITHTDDGHDPDD

Sequence (98 aa):
MIARQRLSPAFHCYEGRGQLLQNGLVVATVTYRLEVWTGMDGQKTLLGMVQGPSYLLTTGTTFVLRLRKGVTLNCTLQAMPDPGWYEVLPVGPLPPIR

Secondary structure (DSSP, 8-state):
----------EEEEEEEEEEEETTEEEEEEEEEEEEEE-TTS-EEEEEEEE--TTT--TT-EEEEE-TTS-EEEEEEEE-SSTTEEEEEE-SSPP---

pLDDT: mean 77.77, std 13.85, range [34.59, 91.75]

Radius of gyration: 15.3 Å; chains: 1; bounding box: 29×22×59 Å